Protein AF-A0A937ZNA3-F1 (afdb_monomer)

Secondary structure (DSSP, 8-state):
----HHHHHHHHHHHHHHHHHHHHHHHHHHHHHHHHGGGS-HHHHHHHHHHHHHHHHHHHHHHHHHHHHHHHHS-TT-TTHHHHHHHHHHHHHHHHHHHHHHHHHHHHHHHHH-HHHHHHHHHHHB-HHHHHH-PPPGGG--SS---B-HHHHHHHHH---

Mean predicted aligned error: 6.16 Å

pLDDT: mean 87.44, std 13.2, range [40.31, 97.94]

Sequence (161 aa):
MPEHPALDDEVRKAYASVEPSIRVEFHNAMAGLARDAAVRPPADIESATNILKFISYNKAAIFAYCFAETRRDHPPKNPRGRSEANIFLTTCVDGQFAELRRYTGVRPYVMTFFPERVMACEQQARLQSREALLRPYDFLALDRPRLYDFAKFNRCLMASE

Structure (mmCIF, N/CA/C/O backbone):
data_AF-A0A937ZN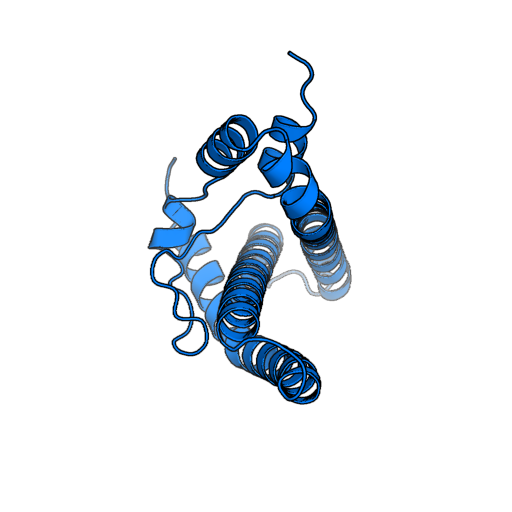A3-F1
#
_entry.id   AF-A0A937ZNA3-F1
#
loop_
_atom_site.group_PDB
_atom_site.id
_atom_site.type_symbol
_atom_site.label_atom_id
_atom_site.label_alt_id
_atom_site.label_comp_id
_atom_site.label_asym_id
_atom_site.label_entity_id
_atom_site.label_seq_id
_atom_site.pdbx_PDB_ins_code
_atom_site.Cartn_x
_atom_site.Cartn_y
_atom_site.Cartn_z
_atom_site.occupancy
_atom_site.B_iso_or_equiv
_atom_site.auth_seq_id
_atom_site.auth_comp_id
_atom_site.auth_asym_id
_atom_site.auth_atom_id
_atom_site.pdbx_PDB_model_num
ATOM 1 N N . MET A 1 1 ? -4.320 -10.108 19.932 1.00 43.44 1 MET A N 1
ATOM 2 C CA . MET A 1 1 ? -5.065 -8.869 20.250 1.00 43.44 1 MET A CA 1
ATOM 3 C C . MET A 1 1 ? -6.532 -9.173 20.024 1.00 43.44 1 MET A C 1
ATOM 5 O O . MET A 1 1 ? -6.791 -9.885 19.063 1.00 43.44 1 MET A O 1
ATOM 9 N N . PRO A 1 2 ? -7.456 -8.737 20.892 1.00 40.31 2 PRO A N 1
ATOM 10 C CA . PRO A 1 2 ? -8.872 -8.996 20.673 1.00 40.31 2 PRO A CA 1
ATOM 11 C C . PRO A 1 2 ? -9.300 -8.314 19.368 1.00 40.31 2 PRO A C 1
ATOM 13 O O . PRO A 1 2 ? -9.174 -7.098 19.227 1.00 40.31 2 PRO A O 1
ATOM 16 N N . GLU A 1 3 ? -9.717 -9.127 18.401 1.00 53.66 3 GLU A N 1
ATOM 17 C CA . GLU A 1 3 ? -10.374 -8.692 17.171 1.00 53.66 3 GLU A CA 1
ATOM 18 C C . GLU A 1 3 ? -11.659 -7.967 17.582 1.00 53.66 3 GLU A C 1
ATOM 20 O O . GLU A 1 3 ? -12.438 -8.490 18.378 1.00 53.66 3 GLU A O 1
ATOM 25 N N . HIS A 1 4 ? -11.851 -6.729 17.127 1.00 71.81 4 HIS A N 1
ATOM 26 C CA . HIS A 1 4 ? -13.091 -5.991 17.348 1.00 71.81 4 HIS A CA 1
ATOM 27 C C . HIS A 1 4 ? -13.981 -6.238 16.126 1.00 71.81 4 HIS A C 1
ATOM 29 O O . HIS A 1 4 ? -13.791 -5.549 15.124 1.00 71.81 4 HIS A O 1
ATOM 35 N N . PRO A 1 5 ? -14.973 -7.150 16.182 1.00 75.81 5 PRO A N 1
ATOM 36 C CA . PRO A 1 5 ? -15.694 -7.587 14.982 1.00 75.81 5 PRO A CA 1
ATOM 37 C C . PRO A 1 5 ? -16.398 -6.424 14.274 1.00 75.81 5 PRO A C 1
ATOM 39 O O . PRO A 1 5 ? -16.401 -6.328 13.053 1.00 75.81 5 PRO A O 1
ATOM 42 N N . ALA A 1 6 ? -16.912 -5.470 15.057 1.00 79.62 6 ALA A N 1
ATOM 43 C CA . ALA A 1 6 ? -17.538 -4.260 14.538 1.00 79.62 6 ALA A CA 1
ATOM 44 C C . ALA A 1 6 ? -16.558 -3.334 13.793 1.00 79.62 6 ALA A C 1
ATOM 46 O O . ALA A 1 6 ? -16.957 -2.672 12.841 1.00 79.62 6 ALA A O 1
ATOM 47 N N . LEU A 1 7 ? -15.288 -3.271 14.211 1.00 84.75 7 LEU A N 1
ATOM 48 C CA . LEU A 1 7 ? -14.270 -2.492 13.503 1.00 84.75 7 LEU A CA 1
ATOM 49 C C . LEU A 1 7 ? -13.897 -3.184 12.192 1.00 84.75 7 LEU A C 1
ATOM 51 O O . LEU A 1 7 ? -13.829 -2.527 11.159 1.00 84.75 7 LEU A O 1
ATOM 55 N N . ASP A 1 8 ? -13.709 -4.501 12.227 1.00 90.69 8 ASP A N 1
ATOM 56 C CA . ASP A 1 8 ? -13.355 -5.295 11.051 1.00 90.69 8 ASP A CA 1
ATOM 57 C C . ASP A 1 8 ? -14.426 -5.200 9.954 1.00 90.69 8 ASP A C 1
ATOM 59 O O . ASP A 1 8 ? -14.092 -5.046 8.777 1.00 90.69 8 ASP A O 1
ATOM 63 N N . ASP A 1 9 ? -15.708 -5.206 10.325 1.00 90.44 9 ASP A N 1
ATOM 64 C CA . ASP A 1 9 ? -16.813 -5.000 9.385 1.00 90.44 9 ASP A CA 1
ATOM 65 C C . ASP A 1 9 ? -16.790 -3.604 8.749 1.00 90.44 9 ASP A C 1
ATOM 67 O O . ASP A 1 9 ? -16.988 -3.466 7.539 1.00 90.44 9 ASP A O 1
ATOM 71 N N . GLU A 1 10 ? -16.530 -2.557 9.534 1.00 90.88 10 GLU A N 1
ATOM 72 C CA . GLU A 1 10 ? -16.420 -1.194 9.006 1.00 90.88 10 GLU A CA 1
ATOM 73 C C . GLU A 1 10 ? -15.193 -1.031 8.102 1.00 90.88 10 GLU A C 1
ATOM 75 O O . GLU A 1 10 ? -15.298 -0.402 7.047 1.00 90.88 10 GLU A O 1
ATOM 80 N N . VAL A 1 11 ? -14.068 -1.666 8.442 1.00 94.25 11 VAL A N 1
ATOM 81 C CA . VAL A 1 11 ? -12.875 -1.721 7.586 1.00 94.25 11 VAL A CA 1
ATOM 82 C C . VAL A 1 11 ? -13.202 -2.407 6.259 1.00 94.25 11 VAL A C 1
ATOM 84 O O . VAL A 1 11 ? -12.895 -1.854 5.205 1.00 94.25 11 VAL A O 1
ATOM 87 N N . ARG A 1 12 ? -13.867 -3.572 6.265 1.00 95.38 12 ARG A N 1
ATOM 88 C CA . ARG A 1 12 ? -14.247 -4.274 5.023 1.00 95.38 12 ARG A CA 1
ATOM 89 C C . ARG A 1 12 ? -15.185 -3.437 4.154 1.00 95.38 12 ARG A C 1
ATOM 91 O O . ARG A 1 12 ? -14.980 -3.366 2.944 1.00 95.38 12 ARG A O 1
ATOM 98 N N . LYS A 1 13 ? -16.189 -2.782 4.751 1.00 93.62 13 LYS A N 1
ATOM 99 C CA . LYS A 1 13 ? -17.114 -1.893 4.024 1.00 93.62 13 LYS A CA 1
ATOM 100 C C . LYS A 1 13 ? -16.379 -0.705 3.406 1.00 93.62 13 LYS A C 1
ATOM 102 O O . LYS A 1 13 ? -16.588 -0.405 2.233 1.00 93.62 13 LYS A O 1
ATOM 107 N N . ALA A 1 14 ? -15.512 -0.050 4.179 1.00 93.50 14 ALA A N 1
ATOM 108 C CA . ALA A 1 14 ? -14.716 1.077 3.707 1.00 93.50 14 ALA A CA 1
ATOM 109 C C . ALA A 1 14 ? -13.773 0.658 2.574 1.00 93.50 14 ALA A C 1
ATOM 111 O O . ALA A 1 14 ? -13.704 1.339 1.552 1.00 93.50 14 ALA A O 1
ATOM 112 N N . TYR A 1 15 ? -13.117 -0.495 2.721 1.00 96.69 15 TYR A N 1
ATOM 113 C CA . TYR A 1 15 ? -12.271 -1.088 1.692 1.00 96.69 15 TYR A CA 1
ATOM 114 C C . TYR A 1 15 ? -13.067 -1.305 0.401 1.00 96.69 15 TYR A C 1
ATOM 116 O O . TYR A 1 15 ? -12.788 -0.653 -0.598 1.00 96.69 15 TYR A O 1
ATOM 124 N N . ALA A 1 16 ? -14.153 -2.082 0.443 1.00 96.56 16 ALA A N 1
ATOM 125 C CA . ALA A 1 16 ? -15.002 -2.316 -0.727 1.00 96.56 16 ALA A CA 1
ATOM 126 C C . ALA A 1 16 ? -15.495 -1.011 -1.388 1.00 96.56 16 ALA A C 1
ATOM 128 O O . ALA A 1 16 ? -15.549 -0.913 -2.612 1.00 96.56 16 ALA A O 1
ATOM 129 N N . SER A 1 17 ? -15.800 0.025 -0.597 1.00 94.69 17 SER A N 1
ATOM 130 C CA . SER A 1 17 ? -16.291 1.304 -1.126 1.00 94.69 17 SER A CA 1
ATOM 131 C C . SER A 1 17 ? -15.267 2.087 -1.957 1.00 94.69 17 SER A C 1
ATOM 133 O O . SER A 1 17 ? -15.664 2.851 -2.836 1.00 94.69 17 SER A O 1
ATOM 135 N N . VAL A 1 18 ? -13.961 1.904 -1.716 1.00 95.00 18 VAL A N 1
ATOM 136 C CA . VAL A 1 18 ? -12.912 2.634 -2.450 1.00 95.00 18 VAL A CA 1
ATOM 137 C C . VAL A 1 18 ? -12.404 1.912 -3.689 1.00 95.00 18 VAL A C 1
ATOM 139 O O . VAL A 1 18 ? -11.650 2.505 -4.462 1.00 95.00 18 VAL A O 1
ATOM 142 N N . GLU A 1 19 ? -12.828 0.669 -3.926 1.00 97.44 19 GLU A N 1
ATOM 143 C CA . GLU A 1 19 ? -12.405 -0.113 -5.089 1.00 97.44 19 GLU A CA 1
ATOM 144 C C . GLU A 1 19 ? -12.526 0.659 -6.421 1.00 97.44 19 GLU A C 1
ATOM 146 O O . GLU A 1 19 ? -11.535 0.691 -7.160 1.00 97.44 19 GLU A O 1
ATOM 151 N N . PRO A 1 20 ? -13.649 1.341 -6.747 1.00 97.12 20 PRO A N 1
ATOM 152 C CA . PRO A 1 20 ? -13.777 2.039 -8.027 1.00 97.12 20 PRO A CA 1
ATOM 153 C C . PRO A 1 20 ? -12.750 3.165 -8.193 1.00 97.12 20 PRO A C 1
ATOM 155 O O . PRO A 1 20 ? -12.179 3.331 -9.270 1.00 97.12 20 PRO A O 1
ATOM 158 N N . SER A 1 21 ? -12.473 3.911 -7.120 1.00 95.50 21 SER A N 1
ATOM 159 C CA . SER A 1 21 ? -11.483 4.993 -7.131 1.00 95.50 21 SER A CA 1
ATOM 160 C C . SER A 1 21 ? -10.068 4.442 -7.307 1.00 95.50 21 SER A C 1
ATOM 162 O O . SER A 1 21 ? -9.327 4.925 -8.162 1.00 95.50 21 SER A O 1
ATOM 164 N N . ILE A 1 22 ? -9.721 3.377 -6.577 1.00 96.81 22 ILE A N 1
ATOM 165 C CA . ILE A 1 22 ? -8.418 2.709 -6.689 1.00 96.81 22 ILE A CA 1
ATOM 166 C C . ILE A 1 22 ? -8.217 2.123 -8.089 1.00 96.81 22 ILE A C 1
ATOM 168 O O . ILE A 1 22 ? -7.122 2.212 -8.641 1.00 96.81 22 ILE A O 1
ATOM 172 N N . ARG A 1 23 ? -9.268 1.568 -8.698 1.00 97.38 23 ARG A N 1
ATOM 173 C CA . ARG A 1 23 ? -9.230 1.051 -10.070 1.00 97.38 23 ARG A CA 1
ATOM 174 C C . ARG A 1 23 ? -8.913 2.147 -11.084 1.00 97.38 23 ARG A C 1
ATOM 176 O O . ARG A 1 23 ? -8.063 1.939 -11.946 1.00 97.38 23 ARG A O 1
ATOM 183 N N . VAL A 1 24 ? -9.556 3.311 -10.968 1.00 96.88 24 VAL A N 1
ATOM 184 C CA . VAL A 1 24 ? -9.286 4.466 -11.840 1.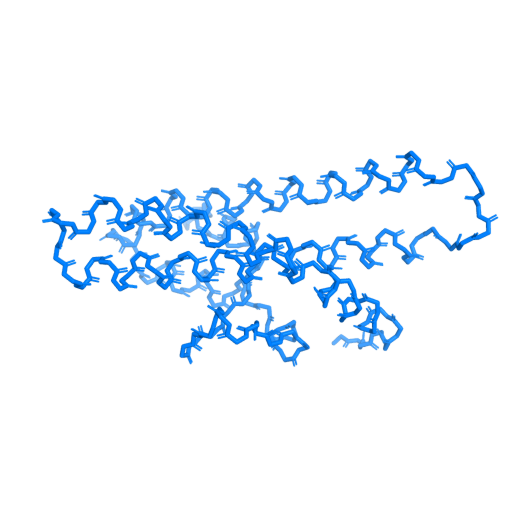00 96.88 24 VAL A CA 1
ATOM 185 C C . VAL A 1 24 ? -7.849 4.956 -11.667 1.00 96.88 24 VAL A C 1
ATOM 187 O O . VAL A 1 24 ? -7.141 5.125 -12.659 1.00 96.88 24 VAL A O 1
ATOM 190 N N . GLU A 1 25 ? -7.386 5.135 -10.428 1.00 95.25 25 GLU A N 1
ATOM 191 C CA . GLU A 1 25 ? -6.001 5.540 -10.154 1.00 95.25 25 GLU A CA 1
ATOM 192 C C . GLU A 1 25 ? -4.986 4.545 -10.730 1.00 95.25 25 GLU A C 1
ATOM 194 O O . GLU A 1 25 ? -4.032 4.947 -11.399 1.00 95.25 25 GLU A O 1
ATOM 199 N N . PHE A 1 26 ? -5.213 3.247 -10.515 1.00 96.44 26 PHE A N 1
ATOM 200 C CA . PHE A 1 26 ? -4.350 2.186 -11.021 1.00 96.44 26 PHE A CA 1
ATOM 201 C C . PHE A 1 26 ? -4.312 2.170 -12.553 1.00 96.44 26 PHE A C 1
ATOM 203 O O . PHE A 1 26 ? -3.229 2.134 -13.133 1.00 96.44 26 PHE A O 1
ATOM 210 N N . HIS A 1 27 ? -5.463 2.260 -13.225 1.00 95.62 27 HIS A N 1
ATOM 211 C CA . HIS A 1 27 ? -5.515 2.323 -14.688 1.00 95.62 27 HIS A CA 1
ATOM 212 C C . HIS A 1 27 ? -4.796 3.557 -15.241 1.00 95.62 27 HIS A C 1
ATOM 214 O O . HIS A 1 27 ? -4.072 3.443 -16.229 1.00 95.62 27 HIS A O 1
ATOM 220 N N . ASN A 1 28 ? -4.926 4.715 -14.590 1.00 94.69 28 ASN A N 1
ATOM 221 C CA . ASN A 1 28 ? -4.207 5.924 -14.990 1.00 94.69 28 ASN A CA 1
ATOM 222 C C . ASN A 1 28 ? -2.685 5.757 -14.840 1.00 94.69 28 ASN A C 1
ATOM 224 O O . ASN A 1 28 ? -1.932 6.139 -15.737 1.00 94.69 28 ASN A O 1
ATOM 228 N N . ALA A 1 29 ? -2.225 5.137 -13.748 1.00 93.06 29 ALA A N 1
ATOM 229 C CA . ALA A 1 29 ? -0.809 4.834 -13.546 1.00 93.06 29 ALA A CA 1
ATOM 230 C C . ALA A 1 29 ? -0.281 3.823 -14.582 1.00 93.06 29 ALA A C 1
ATOM 232 O O . ALA A 1 29 ? 0.790 4.024 -15.157 1.00 93.06 29 ALA A O 1
ATOM 233 N N . MET A 1 30 ? -1.061 2.780 -14.882 1.00 93.31 30 MET A N 1
ATOM 234 C CA . MET A 1 30 ? -0.742 1.794 -15.918 1.00 93.31 30 MET A CA 1
ATOM 235 C C . MET A 1 30 ? -0.694 2.416 -17.317 1.00 93.31 30 MET A C 1
ATOM 237 O O . MET A 1 30 ? 0.188 2.077 -18.100 1.00 93.31 30 MET A O 1
ATOM 241 N N . ALA A 1 31 ? -1.587 3.358 -17.631 1.00 91.00 31 ALA A N 1
ATOM 242 C CA . ALA A 1 31 ? -1.553 4.091 -18.895 1.00 91.00 31 ALA A CA 1
ATOM 243 C C . ALA A 1 31 ? -0.282 4.945 -19.028 1.00 91.00 31 ALA A C 1
ATOM 245 O O . ALA A 1 31 ? 0.258 5.069 -20.126 1.00 91.00 31 ALA A O 1
ATOM 246 N N . GLY A 1 32 ? 0.219 5.502 -17.920 1.00 87.12 32 GLY A N 1
ATOM 247 C CA . GLY A 1 32 ? 1.529 6.154 -17.871 1.00 87.12 32 GLY A CA 1
ATOM 248 C C . GLY A 1 32 ? 2.665 5.178 -18.179 1.00 87.12 32 GLY A C 1
ATOM 249 O O . GLY A 1 32 ? 3.473 5.441 -19.063 1.00 87.12 32 GLY A O 1
ATOM 250 N N . LEU A 1 33 ? 2.673 4.013 -17.524 1.00 88.12 33 LEU A N 1
ATOM 251 C CA . LEU A 1 33 ? 3.677 2.968 -17.750 1.00 88.12 33 LEU A CA 1
ATOM 252 C C . LEU A 1 33 ? 3.661 2.431 -19.192 1.00 88.12 33 LEU A C 1
ATOM 254 O O . LEU A 1 33 ? 4.715 2.185 -19.772 1.00 88.12 33 LEU A O 1
ATOM 258 N N . ALA A 1 34 ? 2.477 2.285 -19.791 1.00 85.12 34 ALA A N 1
ATOM 259 C CA . ALA A 1 34 ? 2.319 1.803 -21.161 1.00 85.12 34 ALA A CA 1
ATOM 260 C C . ALA A 1 34 ? 2.951 2.742 -22.203 1.00 85.12 34 ALA A C 1
ATOM 262 O O . ALA A 1 34 ? 3.457 2.268 -23.218 1.00 85.12 34 ALA A O 1
ATOM 263 N N . ARG A 1 35 ? 2.975 4.060 -21.952 1.00 84.81 35 ARG A N 1
ATOM 264 C CA . ARG A 1 35 ? 3.652 5.027 -22.840 1.00 84.81 35 ARG A CA 1
ATOM 265 C C . ARG A 1 35 ? 5.164 4.814 -22.874 1.00 84.81 35 ARG A C 1
ATOM 267 O O . ARG A 1 35 ? 5.777 5.007 -23.918 1.00 84.81 35 ARG A O 1
ATOM 274 N N . ASP A 1 36 ? 5.734 4.349 -21.768 1.00 79.44 36 ASP A N 1
ATOM 275 C CA . ASP A 1 36 ? 7.159 4.041 -21.647 1.00 79.44 36 ASP A CA 1
ATOM 276 C C . ASP A 1 36 ? 7.500 2.607 -22.095 1.00 79.44 36 ASP A C 1
ATOM 278 O O . ASP A 1 36 ? 8.674 2.257 -22.221 1.00 79.44 36 ASP A O 1
ATOM 282 N N . ALA A 1 37 ? 6.500 1.753 -22.339 1.00 79.00 37 ALA A N 1
ATOM 283 C CA . ALA A 1 37 ? 6.713 0.330 -22.607 1.00 79.00 37 ALA A CA 1
ATOM 284 C C . ALA A 1 37 ? 7.453 0.052 -23.922 1.00 79.00 37 ALA A C 1
ATOM 286 O O . ALA A 1 37 ? 8.148 -0.952 -24.025 1.00 79.00 37 ALA A O 1
ATOM 287 N N . ALA A 1 38 ? 7.369 0.955 -24.904 1.00 77.12 38 ALA A N 1
ATOM 288 C CA . ALA A 1 38 ? 8.085 0.817 -26.174 1.00 77.12 38 ALA A CA 1
ATOM 289 C C . ALA A 1 38 ? 9.618 0.901 -26.031 1.00 77.12 38 ALA A C 1
ATOM 291 O O . ALA A 1 38 ? 10.339 0.458 -26.921 1.00 77.12 38 ALA A O 1
ATOM 292 N N . VAL A 1 39 ? 10.116 1.471 -24.928 1.00 85.19 39 VAL A N 1
ATOM 293 C CA . VAL A 1 39 ? 11.548 1.724 -24.685 1.00 85.19 39 VAL A CA 1
ATOM 294 C C . VAL A 1 39 ? 12.110 0.943 -23.497 1.00 85.19 39 VAL A C 1
ATOM 296 O O . VAL A 1 39 ? 13.304 1.044 -23.218 1.00 85.19 39 VAL A O 1
ATOM 299 N N . ARG A 1 40 ? 11.288 0.147 -22.801 1.00 84.75 40 ARG A N 1
ATOM 300 C CA . ARG A 1 40 ? 11.710 -0.628 -21.627 1.00 84.75 40 ARG A CA 1
ATOM 301 C C . ARG A 1 40 ? 11.650 -2.138 -21.882 1.00 84.75 40 ARG A C 1
ATOM 303 O O . ARG A 1 40 ? 10.736 -2.606 -22.560 1.00 84.75 40 ARG A O 1
ATOM 310 N N . PRO A 1 41 ? 12.573 -2.921 -21.300 1.00 85.19 41 PRO A N 1
ATOM 311 C CA . PRO A 1 41 ? 12.471 -4.374 -21.267 1.00 85.19 41 PRO A CA 1
ATOM 312 C C . PRO A 1 41 ? 11.138 -4.852 -20.659 1.00 85.19 41 PRO A C 1
ATOM 314 O O . PRO A 1 41 ? 10.672 -4.268 -19.677 1.00 85.19 41 PRO A O 1
ATOM 317 N N . PRO A 1 42 ? 10.548 -5.960 -21.149 1.00 84.44 42 PRO A N 1
ATOM 318 C CA . PRO A 1 42 ? 9.314 -6.518 -20.587 1.00 84.44 42 PRO A CA 1
ATOM 319 C C . PRO A 1 42 ? 9.386 -6.813 -19.080 1.00 84.44 42 PRO A C 1
ATOM 321 O O . PRO A 1 42 ? 8.423 -6.562 -18.359 1.00 84.44 42 PRO A O 1
ATOM 324 N N . ALA A 1 43 ? 10.542 -7.273 -18.589 1.00 85.25 43 ALA A N 1
ATOM 325 C CA . ALA A 1 43 ? 10.765 -7.543 -17.166 1.00 85.25 43 ALA A CA 1
ATOM 326 C C . ALA A 1 43 ? 10.640 -6.278 -16.293 1.00 85.25 43 ALA A C 1
ATOM 328 O O . ALA A 1 43 ? 10.118 -6.334 -15.178 1.00 85.25 43 ALA A O 1
ATOM 329 N N . ASP A 1 44 ? 11.052 -5.118 -16.812 1.00 86.06 44 ASP A N 1
ATOM 330 C CA . ASP A 1 44 ? 10.937 -3.844 -16.098 1.00 86.06 44 ASP A CA 1
ATOM 331 C C . ASP A 1 44 ? 9.479 -3.380 -16.028 1.00 86.06 44 ASP A C 1
ATOM 333 O O . ASP A 1 44 ? 9.050 -2.817 -15.019 1.00 86.06 44 ASP A O 1
ATOM 337 N N . ILE A 1 45 ? 8.696 -3.652 -17.077 1.00 87.75 45 ILE A N 1
ATOM 338 C CA . ILE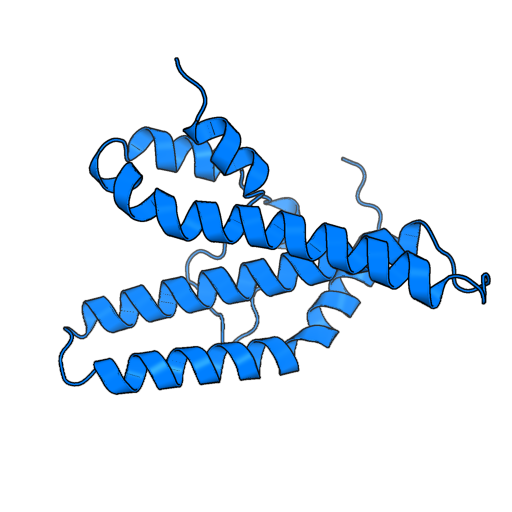 A 1 45 ? 7.256 -3.367 -17.112 1.00 87.75 45 ILE A CA 1
ATOM 339 C C . ILE A 1 45 ? 6.498 -4.258 -16.131 1.00 87.75 45 ILE A C 1
ATOM 341 O O . ILE A 1 45 ? 5.635 -3.767 -15.399 1.00 87.75 45 ILE A O 1
ATOM 345 N N . GLU A 1 46 ? 6.835 -5.543 -16.059 1.00 89.62 46 GLU A N 1
ATOM 346 C CA . GLU A 1 46 ? 6.252 -6.465 -15.083 1.00 89.62 46 GLU A CA 1
ATOM 347 C C . GLU A 1 46 ? 6.588 -6.045 -13.644 1.00 89.62 46 GLU A C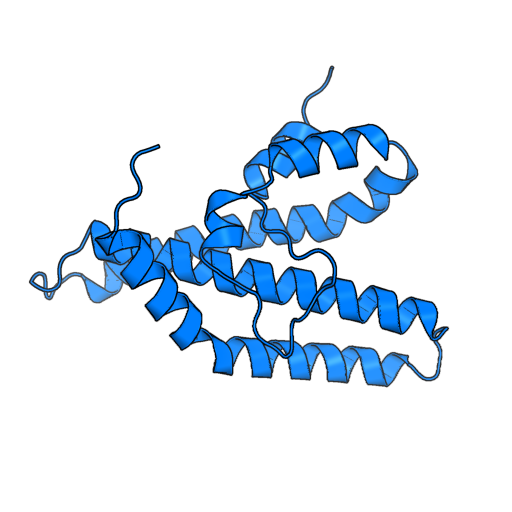 1
ATOM 349 O O . GLU A 1 46 ? 5.695 -5.928 -12.800 1.00 89.62 46 GLU A O 1
ATOM 354 N N . SER A 1 47 ? 7.858 -5.730 -13.375 1.00 89.50 47 SER A N 1
ATOM 355 C CA . SER A 1 47 ? 8.315 -5.234 -12.073 1.00 89.50 47 SER A CA 1
ATOM 356 C C . SER A 1 47 ? 7.583 -3.950 -11.667 1.00 89.50 47 SER A C 1
ATOM 358 O O . SER A 1 47 ? 7.020 -3.866 -10.571 1.00 89.50 47 SER A O 1
ATOM 360 N N . ALA A 1 48 ? 7.491 -2.973 -12.574 1.00 90.88 48 ALA A N 1
ATOM 361 C CA . ALA A 1 48 ? 6.761 -1.731 -12.341 1.00 90.88 48 ALA A CA 1
ATOM 362 C C . ALA A 1 48 ? 5.261 -1.974 -12.102 1.00 90.88 48 ALA A C 1
ATOM 364 O O . ALA A 1 48 ? 4.679 -1.382 -11.191 1.00 90.88 48 ALA A O 1
ATOM 365 N N . THR A 1 49 ? 4.645 -2.889 -12.853 1.00 93.12 49 THR A N 1
ATOM 366 C CA . THR A 1 49 ? 3.240 -3.281 -12.664 1.00 93.12 49 THR A CA 1
ATOM 367 C C . THR A 1 49 ? 3.016 -3.869 -11.271 1.00 93.12 49 THR A C 1
ATOM 369 O O . THR A 1 49 ? 2.081 -3.473 -10.573 1.00 93.12 49 THR A O 1
ATOM 372 N N . ASN A 1 50 ? 3.893 -4.768 -10.820 1.00 93.75 50 ASN A N 1
ATOM 373 C CA . ASN A 1 50 ? 3.807 -5.369 -9.488 1.00 93.75 50 ASN A CA 1
ATOM 374 C C . ASN A 1 50 ? 3.989 -4.331 -8.372 1.00 93.75 50 ASN A C 1
ATOM 376 O O . ASN A 1 50 ? 3.267 -4.370 -7.373 1.00 93.75 50 ASN A O 1
ATOM 380 N N . ILE A 1 51 ? 4.880 -3.353 -8.560 1.00 92.88 51 ILE A N 1
ATOM 381 C CA . ILE A 1 51 ? 5.036 -2.222 -7.636 1.00 92.88 51 ILE A CA 1
ATOM 382 C C . ILE A 1 51 ? 3.752 -1.383 -7.581 1.00 92.88 51 ILE A C 1
ATOM 384 O O . ILE A 1 51 ? 3.271 -1.077 -6.488 1.00 92.88 51 ILE A O 1
ATOM 388 N N . LEU A 1 52 ? 3.153 -1.047 -8.728 1.00 95.12 52 LEU A N 1
ATOM 389 C CA . LEU A 1 52 ? 1.901 -0.283 -8.781 1.00 95.12 52 LEU A CA 1
ATOM 390 C C . LEU A 1 52 ? 0.748 -1.024 -8.098 1.00 95.12 52 LEU A C 1
ATOM 392 O O . LEU A 1 52 ? -0.015 -0.410 -7.345 1.00 95.12 52 LEU A O 1
ATOM 396 N N . LYS A 1 53 ? 0.644 -2.341 -8.304 1.00 97.19 53 LYS A N 1
ATOM 397 C CA . LYS A 1 53 ? -0.342 -3.181 -7.615 1.00 97.19 53 LYS A CA 1
ATOM 398 C C . LYS A 1 53 ? -0.143 -3.153 -6.102 1.00 97.19 53 LYS A C 1
ATOM 400 O O . LYS A 1 53 ? -1.093 -2.910 -5.359 1.00 97.19 53 LYS A O 1
ATOM 405 N N . PHE A 1 54 ? 1.097 -3.337 -5.650 1.00 96.00 54 PHE A N 1
ATOM 406 C CA . PHE A 1 54 ? 1.465 -3.301 -4.235 1.00 96.00 54 PHE A CA 1
ATOM 407 C C . PHE A 1 54 ? 1.125 -1.953 -3.578 1.00 96.00 54 PHE A C 1
ATOM 409 O O . PHE A 1 54 ? 0.513 -1.928 -2.506 1.00 96.00 54 PHE A O 1
ATOM 416 N N . ILE A 1 55 ? 1.467 -0.837 -4.232 1.00 96.00 55 ILE A N 1
ATOM 417 C CA . ILE A 1 55 ? 1.160 0.517 -3.750 1.00 96.00 55 ILE A CA 1
ATOM 418 C C . ILE A 1 55 ? -0.354 0.715 -3.665 1.00 96.00 55 ILE A C 1
ATOM 420 O O . ILE A 1 55 ? -0.858 1.145 -2.629 1.00 96.00 55 ILE A O 1
ATOM 424 N N . SER A 1 56 ? -1.088 0.368 -4.723 1.00 97.44 56 SER A N 1
ATOM 425 C CA . SER A 1 56 ? -2.545 0.548 -4.790 1.00 97.44 56 SER A CA 1
ATOM 426 C C . SER A 1 56 ? -3.266 -0.263 -3.713 1.00 97.44 56 SER A C 1
ATOM 428 O O . SER A 1 56 ? -4.171 0.245 -3.050 1.00 97.44 56 SER A O 1
ATOM 430 N N . TYR A 1 57 ? -2.815 -1.498 -3.478 1.00 97.69 57 TYR A N 1
ATOM 431 C CA . TYR A 1 57 ? -3.347 -2.367 -2.434 1.00 97.69 57 TYR A CA 1
ATOM 432 C C . TYR A 1 57 ? -3.148 -1.763 -1.037 1.00 97.69 57 TYR A C 1
ATOM 434 O O . TYR A 1 57 ? -4.100 -1.665 -0.260 1.00 97.69 57 TYR A O 1
ATOM 442 N N . ASN A 1 58 ? -1.937 -1.284 -0.744 1.00 97.94 58 ASN A N 1
ATOM 443 C CA . ASN A 1 58 ? -1.629 -0.657 0.539 1.00 97.94 58 ASN A CA 1
ATOM 444 C C . ASN A 1 58 ? -2.369 0.674 0.733 1.00 97.94 58 ASN A C 1
ATOM 446 O O . ASN A 1 58 ? -2.877 0.919 1.824 1.00 97.94 58 ASN A O 1
ATOM 450 N N . LYS A 1 59 ? -2.509 1.503 -0.311 1.00 96.94 59 LYS A N 1
ATOM 451 C CA . LYS A 1 59 ? -3.309 2.741 -0.250 1.00 96.94 59 LYS A CA 1
ATOM 452 C C . LYS A 1 59 ? -4.765 2.456 0.114 1.00 96.94 59 LYS A C 1
ATOM 454 O O . LYS A 1 59 ? -5.308 3.115 0.998 1.00 96.94 59 LYS A O 1
ATOM 459 N N . ALA A 1 60 ? -5.374 1.462 -0.534 1.00 97.25 60 ALA A N 1
ATOM 460 C CA . ALA A 1 60 ? -6.752 1.063 -0.264 1.00 97.25 60 ALA A CA 1
ATOM 461 C C . ALA A 1 60 ? -6.933 0.597 1.190 1.00 97.25 60 ALA A C 1
ATOM 463 O O . ALA A 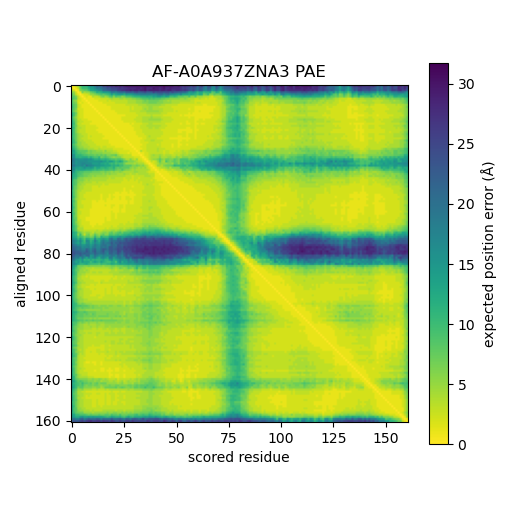1 60 ? -7.875 1.012 1.865 1.00 97.25 60 ALA A O 1
ATOM 464 N N . ALA A 1 61 ? -6.001 -0.217 1.696 1.00 97.19 61 ALA A N 1
ATOM 465 C CA . ALA A 1 61 ? -6.031 -0.684 3.079 1.00 97.19 61 ALA A CA 1
ATOM 466 C C . ALA A 1 61 ? -5.831 0.462 4.084 1.00 97.19 61 ALA A C 1
ATOM 468 O O . ALA A 1 61 ? -6.584 0.557 5.050 1.00 97.19 61 ALA A O 1
ATOM 469 N N . ILE A 1 62 ? -4.865 1.359 3.849 1.00 96.62 62 ILE A N 1
ATOM 470 C CA . ILE A 1 62 ? -4.637 2.552 4.683 1.00 96.62 62 ILE A CA 1
ATOM 471 C C . ILE A 1 62 ? -5.919 3.375 4.795 1.00 96.62 62 ILE A C 1
ATOM 473 O O . ILE A 1 62 ? -6.347 3.683 5.906 1.00 96.62 62 ILE A O 1
ATOM 477 N N . PHE A 1 63 ? -6.556 3.683 3.661 1.00 95.38 63 PHE A N 1
ATOM 478 C CA . PHE A 1 63 ? -7.797 4.451 3.660 1.00 95.38 63 PHE A CA 1
ATOM 479 C C . PHE A 1 63 ? -8.890 3.752 4.473 1.00 95.38 63 PHE A C 1
ATOM 481 O O . PHE A 1 63 ? -9.522 4.381 5.318 1.00 95.38 63 PHE A O 1
ATOM 488 N N . ALA A 1 64 ? -9.085 2.449 4.255 1.00 95.12 64 ALA A N 1
ATOM 489 C CA . ALA A 1 64 ? -10.115 1.675 4.939 1.00 95.12 64 ALA A CA 1
ATOM 490 C C . ALA A 1 64 ? -9.944 1.679 6.466 1.00 95.12 64 ALA A C 1
ATOM 492 O O . ALA A 1 64 ? -10.916 1.890 7.190 1.00 95.12 64 ALA A O 1
ATOM 493 N N . TYR A 1 65 ? -8.713 1.499 6.955 1.00 94.00 65 TYR A N 1
ATOM 494 C CA . TYR A 1 65 ? -8.420 1.551 8.389 1.00 94.00 65 TYR A CA 1
ATOM 495 C C . TYR A 1 65 ? -8.591 2.959 8.964 1.00 94.00 65 TYR A C 1
ATOM 497 O O . TYR A 1 65 ? -9.286 3.105 9.965 1.00 94.00 65 TYR A O 1
ATOM 505 N N . CYS A 1 66 ? -8.055 3.992 8.305 1.00 92.50 66 CYS A N 1
ATOM 506 C CA . CYS A 1 66 ? -8.240 5.378 8.744 1.00 92.50 66 CYS A CA 1
ATOM 507 C C . CYS A 1 66 ? -9.728 5.759 8.819 1.00 92.50 66 CYS A C 1
ATOM 509 O O . CYS A 1 66 ? -10.166 6.397 9.773 1.00 92.50 66 CYS A O 1
ATOM 511 N N . PHE A 1 67 ? -10.528 5.341 7.837 1.00 90.75 67 PHE A N 1
ATOM 512 C CA . PHE A 1 67 ? -11.966 5.599 7.812 1.00 90.75 67 PHE A CA 1
ATOM 513 C C . PHE A 1 67 ? -12.726 4.845 8.910 1.00 90.75 67 PHE A C 1
ATOM 515 O O . PHE A 1 67 ? -13.623 5.400 9.542 1.00 90.75 67 PHE A O 1
ATOM 522 N N . ALA A 1 68 ? -12.390 3.581 9.158 1.00 88.81 68 ALA A N 1
ATOM 523 C CA . ALA A 1 68 ? -13.038 2.814 10.217 1.00 88.81 68 ALA A CA 1
ATOM 524 C C . ALA A 1 68 ? -12.706 3.374 11.612 1.00 88.81 68 ALA A C 1
ATOM 526 O O . ALA A 1 68 ? -13.584 3.440 12.475 1.00 88.81 68 ALA A O 1
ATOM 527 N N . GLU A 1 69 ? -11.470 3.836 11.818 1.00 86.25 69 GLU A N 1
ATOM 528 C CA . GLU A 1 69 ? -11.036 4.490 13.056 1.00 86.25 69 GLU A CA 1
ATOM 529 C C . GLU A 1 69 ? -11.796 5.801 13.304 1.00 86.25 69 GLU A C 1
ATOM 531 O O . GLU A 1 69 ? -12.324 5.994 14.399 1.00 86.25 69 GLU A O 1
ATOM 536 N N . THR A 1 70 ? -11.984 6.652 12.286 1.00 83.19 70 THR A N 1
ATOM 537 C CA . THR A 1 70 ? -12.760 7.895 12.469 1.00 83.19 70 THR A CA 1
ATOM 538 C C . THR A 1 70 ? -14.222 7.634 12.835 1.00 83.19 70 THR A C 1
ATOM 540 O O . THR A 1 70 ? -14.810 8.381 13.620 1.00 83.19 70 THR A O 1
ATOM 543 N N . ARG A 1 71 ? -14.820 6.549 12.325 1.00 77.69 71 ARG A N 1
ATOM 544 C CA . ARG A 1 71 ? -16.200 6.156 12.662 1.00 77.69 71 ARG A CA 1
ATOM 545 C C . ARG A 1 71 ? -16.343 5.539 14.047 1.00 77.69 71 ARG A C 1
ATOM 547 O O . ARG A 1 71 ? -17.425 5.638 14.627 1.00 77.69 71 ARG A O 1
ATOM 554 N N . ARG A 1 72 ? -15.286 4.920 14.578 1.00 73.06 72 ARG A N 1
ATOM 555 C CA . ARG A 1 72 ? -15.276 4.365 15.937 1.00 73.06 72 ARG A CA 1
ATOM 556 C C . ARG A 1 72 ? -15.422 5.466 16.985 1.00 73.06 72 ARG A C 1
ATOM 558 O O . ARG A 1 72 ? -16.214 5.313 17.912 1.00 73.06 72 ARG A O 1
ATOM 565 N N . ASP A 1 73 ? -14.701 6.567 16.809 1.00 65.75 73 ASP A N 1
ATOM 566 C CA . ASP A 1 73 ? -14.657 7.644 17.801 1.00 65.75 73 ASP A CA 1
ATOM 567 C C . ASP A 1 73 ? -15.834 8.627 17.668 1.00 65.75 73 ASP A C 1
ATOM 569 O O . ASP A 1 73 ? -16.124 9.378 18.597 1.00 65.75 73 ASP A O 1
ATOM 573 N N . HIS A 1 74 ? -16.532 8.633 16.524 1.00 61.78 74 HIS A N 1
ATOM 574 C CA . HIS A 1 74 ? -17.610 9.582 16.217 1.00 61.78 74 HIS A CA 1
ATOM 575 C C . HIS A 1 74 ? -18.891 8.852 15.763 1.00 61.78 74 HIS A C 1
ATOM 577 O O . HIS A 1 74 ? -19.185 8.780 14.564 1.00 61.78 74 HIS A O 1
ATOM 583 N N . PRO A 1 75 ? -19.698 8.308 16.697 1.00 57.78 75 PRO A N 1
ATOM 584 C CA . PRO A 1 75 ? -20.956 7.654 16.355 1.00 57.78 75 PRO A CA 1
ATOM 585 C C . PRO A 1 75 ? -21.952 8.638 15.703 1.00 57.78 75 PRO A C 1
ATOM 587 O O . PRO A 1 75 ? -21.955 9.831 16.017 1.00 57.78 75 PRO A O 1
ATOM 590 N N . PRO A 1 76 ? -22.862 8.152 14.834 1.00 56.12 76 PRO A N 1
ATOM 591 C CA . PRO A 1 76 ? -23.663 8.958 13.895 1.00 56.12 76 PRO A CA 1
ATOM 592 C C . PRO A 1 76 ? -24.647 9.971 14.516 1.00 56.12 76 PRO A C 1
ATOM 594 O O . PRO A 1 76 ? -25.380 10.636 13.789 1.00 56.12 76 PRO A O 1
ATOM 597 N N . LYS A 1 77 ? -24.683 10.121 15.843 1.00 54.62 77 LYS A N 1
ATOM 598 C CA . LYS A 1 77 ? -25.580 11.044 16.551 1.00 54.62 77 LYS A CA 1
ATOM 599 C C . LYS A 1 77 ? -25.040 12.472 16.693 1.00 54.62 77 LYS A C 1
ATOM 601 O O . LYS A 1 77 ? -25.744 13.299 17.264 1.00 54.62 77 LYS A O 1
ATOM 606 N N . ASN A 1 78 ? -23.840 12.786 16.194 1.00 51.09 78 ASN A N 1
ATOM 607 C CA . ASN A 1 78 ? -23.255 14.121 16.347 1.00 51.09 78 ASN A CA 1
ATOM 608 C C . ASN A 1 78 ? -23.262 14.923 15.021 1.00 51.09 78 ASN A C 1
ATOM 610 O O . ASN A 1 78 ? -22.355 14.769 14.201 1.00 51.09 78 ASN A O 1
ATOM 614 N N . PRO A 1 79 ? -24.264 15.795 14.774 1.00 47.38 79 PRO A N 1
ATOM 615 C CA . PRO A 1 79 ? -24.405 16.535 13.512 1.00 47.38 79 PRO A CA 1
ATOM 616 C C . PRO A 1 79 ? -23.318 17.602 13.281 1.00 47.38 79 PRO A C 1
ATOM 618 O O . PRO A 1 79 ? -23.204 18.118 12.173 1.00 47.38 79 PRO A O 1
ATOM 621 N N . ARG A 1 80 ? -22.488 17.907 14.291 1.00 47.31 80 ARG A N 1
ATOM 622 C CA . ARG A 1 80 ? -21.318 18.798 14.169 1.00 47.31 80 ARG A CA 1
ATOM 623 C C . ARG A 1 80 ? -20.079 18.114 13.558 1.00 47.31 80 ARG A C 1
ATOM 625 O O . ARG A 1 80 ? -19.146 18.801 13.168 1.00 47.31 80 ARG A O 1
ATOM 632 N N . GLY A 1 81 ? -20.080 16.783 13.422 1.00 49.53 81 GLY A N 1
ATOM 633 C CA . GLY A 1 81 ? -18.875 15.972 13.197 1.00 49.53 81 GLY A CA 1
ATOM 634 C C . GLY A 1 81 ? -18.391 15.784 11.754 1.00 49.53 81 GLY A C 1
ATOM 635 O O . GLY A 1 81 ? -17.427 15.056 11.558 1.00 49.53 81 GLY A O 1
ATOM 636 N N . ARG A 1 82 ? -19.009 16.393 10.727 1.00 53.22 82 ARG A N 1
ATOM 637 C CA . ARG A 1 82 ? -18.548 16.202 9.330 1.00 53.22 82 ARG A CA 1
ATOM 638 C C . ARG A 1 82 ? -17.194 16.862 9.050 1.00 53.22 82 ARG A C 1
ATOM 640 O O . ARG A 1 82 ? -16.412 16.310 8.288 1.00 53.22 82 ARG A O 1
ATOM 647 N N . SER A 1 83 ? -16.911 18.021 9.646 1.00 56.16 83 SER A N 1
ATOM 648 C CA . SER A 1 83 ? -15.633 18.725 9.471 1.00 56.16 83 SER A CA 1
ATOM 649 C C . SER A 1 83 ? -14.507 18.073 10.273 1.00 56.16 83 SER A C 1
ATOM 651 O O . SER A 1 83 ? -13.455 17.793 9.712 1.00 56.16 83 SER A O 1
ATOM 653 N N . GLU A 1 84 ? -14.737 17.774 11.552 1.00 58.53 84 GLU A N 1
ATOM 654 C CA . GLU A 1 84 ? -13.744 17.128 12.423 1.00 58.53 84 GLU A CA 1
ATOM 655 C C . GLU A 1 84 ? -13.420 15.704 11.955 1.00 58.53 84 GLU A C 1
ATOM 657 O O . GLU A 1 84 ? -12.246 15.374 11.808 1.00 58.53 84 GLU A O 1
ATOM 662 N N . ALA A 1 85 ? -14.424 14.889 11.598 1.00 60.72 85 ALA A N 1
ATOM 663 C CA . ALA A 1 85 ? -14.184 13.551 11.049 1.00 60.72 85 ALA A CA 1
ATOM 664 C C . ALA A 1 85 ? -13.412 13.595 9.719 1.00 60.72 85 ALA A C 1
ATOM 666 O O . ALA A 1 85 ? -12.554 12.744 9.481 1.00 60.72 85 ALA 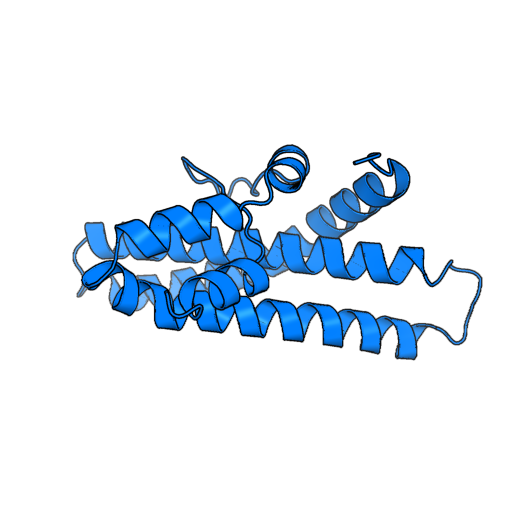A O 1
ATOM 667 N N . ASN A 1 86 ? -13.663 14.607 8.877 1.00 71.88 86 ASN A N 1
ATOM 668 C CA . ASN A 1 86 ? -12.883 14.823 7.659 1.00 71.88 86 ASN A CA 1
ATOM 669 C C . ASN A 1 86 ? -11.434 15.220 7.970 1.00 71.88 86 ASN A C 1
ATOM 671 O O . ASN A 1 86 ? -10.535 14.743 7.283 1.00 71.88 86 ASN A O 1
ATOM 675 N N . ILE A 1 87 ? -11.183 16.038 8.999 1.00 81.81 87 ILE A N 1
ATOM 676 C CA . ILE A 1 87 ? -9.819 16.395 9.417 1.00 81.81 87 ILE A CA 1
ATOM 677 C C . ILE A 1 87 ? -9.079 15.153 9.920 1.00 81.81 87 ILE A C 1
ATOM 679 O O . ILE A 1 87 ? -8.002 14.865 9.410 1.00 81.81 87 ILE A O 1
ATOM 683 N N . PHE A 1 88 ? -9.664 14.371 10.836 1.00 83.19 88 PHE A N 1
ATOM 684 C CA . PHE A 1 88 ? -9.034 13.143 11.345 1.00 83.19 88 PHE A CA 1
ATOM 685 C C . PHE A 1 88 ? -8.729 12.140 10.231 1.00 83.19 88 PHE A C 1
ATOM 687 O O . PHE A 1 88 ? -7.624 11.598 10.175 1.00 83.19 88 PHE A O 1
ATOM 694 N N . LEU A 1 89 ? -9.679 11.930 9.313 1.00 86.50 89 LEU A N 1
ATOM 695 C CA . LEU A 1 89 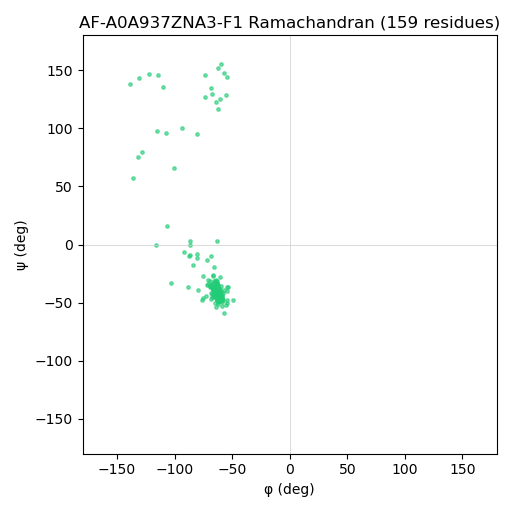? -9.488 11.045 8.167 1.00 86.50 89 LEU A CA 1
ATOM 696 C C . LEU A 1 89 ? -8.340 11.539 7.284 1.00 86.50 89 LEU A C 1
ATOM 698 O O . LEU A 1 89 ? -7.447 10.762 6.953 1.00 86.50 89 LEU A O 1
ATOM 702 N N . THR A 1 90 ? -8.346 12.829 6.943 1.00 87.94 90 THR A N 1
ATOM 703 C CA . THR A 1 90 ? -7.321 13.441 6.088 1.00 87.94 90 THR A CA 1
ATOM 704 C C . THR A 1 90 ? -5.948 13.354 6.747 1.00 87.94 90 THR A C 1
ATOM 706 O O . THR A 1 90 ? -5.008 12.874 6.127 1.00 87.94 90 THR A O 1
ATOM 709 N N . THR A 1 91 ? -5.832 13.702 8.033 1.00 91.06 91 THR A N 1
ATOM 710 C CA . THR A 1 91 ? -4.574 13.607 8.790 1.00 91.06 91 THR A CA 1
ATOM 711 C C . THR A 1 91 ? -4.052 12.171 8.867 1.00 91.06 91 THR A C 1
ATOM 713 O O . THR A 1 91 ? -2.857 11.951 8.664 1.00 91.06 91 THR A O 1
ATOM 716 N N . CYS A 1 92 ? -4.922 11.188 9.122 1.00 92.62 92 CYS A N 1
ATOM 717 C CA . CYS A 1 92 ? -4.527 9.779 9.149 1.00 92.62 92 CYS A CA 1
ATOM 718 C C . CYS A 1 92 ? -4.008 9.320 7.781 1.00 92.62 92 CYS A C 1
ATOM 720 O O . CYS A 1 92 ? -2.903 8.780 7.684 1.00 92.62 92 CYS A O 1
ATOM 722 N N . VAL A 1 93 ? -4.774 9.578 6.717 1.00 93.69 93 VAL A N 1
ATOM 723 C CA . VAL A 1 93 ? -4.417 9.171 5.352 1.00 93.69 93 VAL A CA 1
ATOM 724 C C . VAL A 1 93 ? -3.128 9.852 4.901 1.00 93.69 93 VAL A C 1
ATOM 726 O O . VAL A 1 93 ? -2.220 9.167 4.433 1.00 93.69 93 VAL A O 1
ATOM 729 N N . ASP A 1 94 ? -3.003 11.165 5.090 1.00 93.69 94 ASP A N 1
ATOM 730 C CA . ASP A 1 94 ? -1.830 11.929 4.661 1.00 93.69 94 ASP A CA 1
ATOM 731 C C . ASP A 1 94 ? -0.561 11.487 5.389 1.00 93.69 94 ASP A C 1
ATOM 733 O O . ASP A 1 94 ? 0.479 11.306 4.748 1.00 93.69 94 ASP A O 1
ATOM 737 N N . GLY A 1 95 ? -0.649 11.247 6.702 1.00 94.75 95 GLY A N 1
ATOM 738 C CA . GLY A 1 95 ? 0.467 10.733 7.494 1.00 94.75 95 GLY A CA 1
ATOM 739 C C . GLY A 1 95 ? 0.932 9.363 7.000 1.00 94.75 95 GLY A C 1
ATOM 740 O O . GLY A 1 95 ? 2.114 9.162 6.720 1.00 94.75 95 GLY A O 1
ATOM 741 N N . GLN A 1 96 ? 0.002 8.429 6.799 1.00 95.62 96 GLN A N 1
ATOM 742 C CA . GLN A 1 96 ? 0.331 7.088 6.304 1.00 95.62 96 GLN A CA 1
ATOM 743 C C . GLN A 1 96 ? 0.827 7.106 4.847 1.00 95.62 96 GLN A C 1
ATOM 745 O O . GLN A 1 96 ? 1.749 6.370 4.489 1.00 95.62 96 GLN A O 1
ATOM 750 N N . PHE A 1 97 ? 0.280 7.977 3.996 1.00 95.69 97 PHE A N 1
ATOM 751 C CA . PHE A 1 97 ? 0.735 8.147 2.613 1.00 95.69 97 PHE A CA 1
ATOM 752 C C . PHE A 1 97 ? 2.106 8.817 2.528 1.00 95.69 97 PHE A C 1
ATOM 754 O O . PHE A 1 97 ? 2.852 8.554 1.583 1.00 95.69 97 PHE A O 1
ATOM 761 N N . ALA A 1 98 ? 2.464 9.685 3.474 1.00 95.31 98 ALA A N 1
ATOM 762 C CA . ALA A 1 98 ? 3.818 10.222 3.575 1.00 95.31 98 ALA A CA 1
ATOM 763 C C . ALA A 1 98 ? 4.828 9.105 3.890 1.00 95.31 98 ALA A C 1
ATOM 765 O O . ALA A 1 98 ? 5.851 8.993 3.211 1.00 95.31 98 ALA A O 1
ATOM 766 N N . GLU A 1 99 ? 4.506 8.218 4.834 1.00 97.06 99 GLU A N 1
ATOM 767 C CA . GLU A 1 99 ? 5.354 7.072 5.185 1.00 97.06 99 GLU A CA 1
ATOM 768 C C . GLU A 1 99 ? 5.470 6.053 4.038 1.00 97.06 99 GLU A C 1
ATOM 770 O O . GLU A 1 99 ? 6.571 5.580 3.743 1.00 97.06 99 GLU A O 1
ATOM 775 N N . LEU A 1 100 ? 4.372 5.775 3.326 1.00 96.38 100 LEU A N 1
ATOM 776 C CA . LEU A 1 100 ? 4.384 4.961 2.104 1.00 96.38 100 LEU A CA 1
ATOM 777 C C . LEU A 1 100 ? 5.267 5.588 1.014 1.00 96.38 100 LEU A C 1
ATOM 779 O O . LEU A 1 100 ? 6.084 4.895 0.409 1.00 96.38 100 LEU A O 1
ATOM 783 N N . ARG A 1 101 ? 5.151 6.901 0.776 1.00 94.75 101 ARG A N 1
ATOM 784 C CA . ARG A 1 101 ? 6.001 7.609 -0.196 1.00 94.75 101 ARG A CA 1
ATOM 785 C C . ARG A 1 101 ? 7.478 7.492 0.175 1.00 94.75 101 ARG A C 1
ATOM 787 O O . ARG A 1 101 ? 8.292 7.147 -0.683 1.00 94.75 101 ARG A O 1
ATOM 794 N N . ARG A 1 102 ? 7.816 7.691 1.453 1.00 93.94 102 ARG A N 1
ATOM 795 C CA . ARG A 1 102 ? 9.180 7.507 1.967 1.00 93.94 102 ARG A CA 1
ATOM 796 C C . ARG A 1 102 ? 9.679 6.077 1.751 1.00 93.94 102 ARG A C 1
ATOM 798 O O . ARG A 1 102 ? 10.785 5.912 1.241 1.00 93.94 102 ARG A O 1
ATOM 805 N N . TYR A 1 103 ? 8.857 5.069 2.045 1.00 93.56 103 TYR A N 1
ATOM 806 C CA . TYR A 1 103 ? 9.170 3.666 1.760 1.00 93.56 103 TYR A CA 1
ATOM 807 C C . TYR A 1 103 ? 9.502 3.464 0.278 1.00 93.56 103 TYR A C 1
ATOM 809 O O . TYR A 1 103 ? 10.573 2.957 -0.049 1.00 93.56 103 TYR A O 1
ATOM 817 N N . THR A 1 104 ? 8.632 3.918 -0.631 1.00 92.12 104 THR A N 1
ATOM 818 C CA . THR A 1 104 ? 8.828 3.724 -2.078 1.00 92.12 104 THR A CA 1
ATOM 819 C C . THR A 1 104 ? 10.045 4.465 -2.634 1.00 92.12 104 THR A C 1
ATOM 821 O O . THR A 1 104 ? 10.669 3.969 -3.566 1.00 92.12 104 THR A O 1
ATOM 824 N N . GLY A 1 105 ? 10.409 5.616 -2.057 1.00 89.69 105 GLY A N 1
ATOM 825 C CA . GLY A 1 105 ? 11.571 6.395 -2.489 1.00 89.69 105 GLY A CA 1
ATOM 826 C C . GLY A 1 105 ? 12.902 5.857 -1.958 1.00 89.69 105 GLY A C 1
ATOM 827 O O . GLY A 1 105 ? 13.891 5.836 -2.682 1.00 89.69 105 GLY A O 1
ATOM 828 N N . VAL A 1 106 ? 12.937 5.400 -0.702 1.00 87.44 106 VAL A N 1
ATOM 829 C CA . VAL A 1 106 ? 14.182 4.984 -0.032 1.00 87.44 106 VAL A CA 1
ATOM 830 C C . VAL A 1 106 ? 14.503 3.512 -0.277 1.00 87.44 106 VAL A C 1
ATOM 832 O O . VAL A 1 106 ? 15.671 3.149 -0.427 1.00 87.44 106 VAL A O 1
ATOM 835 N N . ARG A 1 107 ? 13.485 2.647 -0.338 1.00 90.50 107 ARG A N 1
ATOM 836 C CA . ARG A 1 107 ? 13.679 1.195 -0.424 1.00 90.50 107 ARG A CA 1
ATOM 837 C C . ARG A 1 107 ? 14.572 0.755 -1.589 1.00 90.50 107 ARG A C 1
ATOM 839 O O . ARG A 1 107 ? 15.453 -0.053 -1.316 1.00 90.50 107 ARG A O 1
ATOM 846 N N . PRO A 1 108 ? 14.405 1.221 -2.845 1.00 88.69 108 PRO A N 1
ATOM 847 C CA . PRO A 1 108 ? 15.245 0.752 -3.952 1.00 88.69 108 PRO A CA 1
ATOM 848 C C . PRO A 1 108 ? 16.733 1.031 -3.716 1.00 88.69 108 PRO A C 1
ATOM 850 O O . PRO A 1 108 ? 17.576 0.165 -3.947 1.00 88.69 108 PRO A O 1
ATOM 853 N N . TYR A 1 109 ? 17.041 2.214 -3.176 1.00 88.44 109 TYR A N 1
ATOM 854 C CA . TYR A 1 109 ? 18.403 2.593 -2.823 1.00 88.44 109 TYR A CA 1
ATOM 855 C C . TYR A 1 109 ? 18.950 1.685 -1.718 1.00 88.44 109 TYR A C 1
ATOM 857 O O . TYR A 1 109 ? 19.981 1.044 -1.891 1.00 88.44 109 TYR A O 1
ATOM 865 N N . VAL A 1 110 ? 18.228 1.556 -0.602 1.00 88.75 110 VAL A N 1
ATOM 866 C CA . VAL A 1 110 ? 18.721 0.798 0.558 1.00 88.75 110 VAL A CA 1
ATOM 867 C C . VAL A 1 110 ? 18.783 -0.706 0.290 1.00 88.75 110 VAL A C 1
ATOM 869 O O . VAL A 1 110 ? 19.699 -1.361 0.774 1.00 88.75 110 VAL A O 1
ATOM 872 N N . MET A 1 111 ? 17.890 -1.253 -0.537 1.00 90.50 111 MET A N 1
ATOM 873 C CA . MET A 1 111 ? 17.921 -2.662 -0.949 1.00 90.50 111 MET A CA 1
ATOM 874 C C . MET A 1 111 ? 19.216 -3.025 -1.691 1.00 90.50 111 MET A C 1
ATOM 876 O O . MET A 1 111 ? 19.657 -4.166 -1.616 1.00 90.50 111 MET A O 1
ATOM 880 N N . THR A 1 112 ? 19.840 -2.059 -2.371 1.00 90.81 112 THR A N 1
ATOM 881 C CA . THR A 1 112 ? 21.114 -2.268 -3.076 1.00 90.81 112 THR A CA 1
ATOM 882 C C . THR A 1 112 ? 22.281 -2.483 -2.109 1.00 90.81 112 THR A C 1
ATOM 884 O O . THR A 1 112 ? 23.162 -3.290 -2.384 1.00 90.81 112 THR A O 1
ATOM 887 N N . PHE A 1 113 ? 22.288 -1.784 -0.970 1.00 91.38 113 PHE A N 1
ATOM 888 C CA . PHE A 1 113 ? 23.422 -1.785 -0.035 1.00 91.38 113 PHE A CA 1
ATOM 889 C C . PHE A 1 113 ? 23.196 -2.659 1.202 1.00 91.38 113 PHE A C 1
ATOM 891 O O . PHE A 1 113 ? 24.138 -3.248 1.722 1.00 91.38 113 PHE A O 1
ATOM 898 N N . PHE A 1 114 ? 21.952 -2.750 1.675 1.00 92.88 114 PHE A N 1
ATOM 899 C CA . PHE A 1 114 ? 21.583 -3.406 2.932 1.00 92.88 114 PHE A CA 1
ATOM 900 C C . PHE A 1 114 ? 20.326 -4.287 2.768 1.00 92.88 114 PHE A C 1
ATOM 902 O O . PHE A 1 114 ? 19.328 -4.083 3.472 1.00 92.88 114 PHE A O 1
ATOM 909 N N . PRO A 1 115 ? 20.327 -5.271 1.846 1.00 93.44 115 PRO A N 1
ATOM 910 C CA . PRO A 1 115 ? 19.140 -6.072 1.530 1.00 93.44 115 PRO A CA 1
ATOM 911 C C . PRO A 1 115 ? 18.599 -6.853 2.735 1.00 93.44 115 PRO A C 1
ATOM 913 O O . PRO A 1 115 ? 17.386 -6.930 2.931 1.00 93.44 115 PRO A O 1
ATOM 916 N N . GLU A 1 116 ? 19.476 -7.392 3.584 1.00 94.19 116 GLU A N 1
ATOM 917 C CA . GLU A 1 116 ? 19.079 -8.155 4.775 1.00 94.19 116 GLU A CA 1
ATOM 918 C C . GLU A 1 116 ? 18.322 -7.289 5.786 1.00 94.19 116 GLU A C 1
ATOM 920 O O . GLU A 1 116 ? 17.269 -7.691 6.288 1.00 94.19 116 GLU A O 1
ATOM 925 N N . ARG A 1 117 ? 18.794 -6.056 6.009 1.00 92.88 117 ARG A N 1
ATOM 926 C CA . ARG A 1 117 ? 18.123 -5.082 6.878 1.00 92.88 117 ARG A CA 1
ATOM 927 C C . ARG A 1 117 ? 16.743 -4.720 6.341 1.00 92.88 117 ARG A C 1
ATOM 929 O O . ARG A 1 117 ? 15.783 -4.681 7.107 1.00 92.88 117 ARG A O 1
ATOM 936 N N . VAL A 1 118 ? 16.622 -4.499 5.029 1.00 93.56 118 VAL A N 1
ATOM 937 C CA . VAL A 1 118 ? 15.322 -4.234 4.392 1.00 93.56 118 VAL A CA 1
ATOM 938 C C . VAL A 1 118 ? 14.365 -5.398 4.636 1.00 93.56 118 VAL A C 1
ATOM 940 O O . VAL A 1 118 ? 13.253 -5.170 5.107 1.00 93.56 118 VAL A O 1
ATOM 943 N N . MET A 1 119 ? 14.793 -6.640 4.389 1.00 93.69 119 MET A N 1
ATOM 944 C CA . MET A 1 119 ? 13.948 -7.821 4.598 1.00 93.69 119 MET A CA 1
ATOM 945 C C . MET A 1 119 ? 13.518 -7.983 6.062 1.00 93.69 119 MET A C 1
ATOM 947 O O . MET A 1 119 ? 12.344 -8.252 6.328 1.00 93.69 119 MET A O 1
ATOM 951 N N . ALA A 1 120 ? 14.433 -7.778 7.013 1.00 95.06 120 ALA A N 1
ATOM 952 C CA . ALA A 1 120 ? 14.123 -7.835 8.440 1.00 95.06 120 ALA A CA 1
ATOM 953 C C . ALA A 1 120 ? 13.094 -6.764 8.838 1.00 95.06 120 ALA A C 1
ATOM 955 O O . ALA A 1 120 ? 12.099 -7.073 9.500 1.00 95.06 120 ALA A O 1
ATOM 956 N N . CYS A 1 121 ? 13.279 -5.522 8.384 1.00 95.62 121 CYS A N 1
ATOM 957 C CA . CYS A 1 121 ? 12.350 -4.430 8.661 1.00 95.62 121 CYS A CA 1
ATOM 958 C C . CYS A 1 121 ? 10.981 -4.635 8.000 1.00 95.62 121 CYS A C 1
ATOM 960 O O . CYS A 1 121 ? 9.960 -4.363 8.631 1.00 95.62 121 CYS A O 1
ATOM 962 N N . GLU A 1 122 ? 10.926 -5.151 6.767 1.00 94.94 122 GLU A N 1
ATOM 963 C CA . GLU A 1 122 ? 9.663 -5.516 6.109 1.00 94.94 122 GLU A CA 1
ATOM 964 C C . GLU A 1 122 ? 8.916 -6.584 6.908 1.00 94.94 122 GLU A C 1
ATOM 966 O O . GL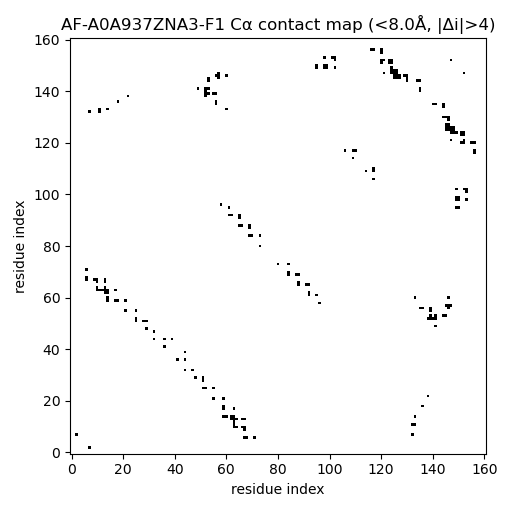U A 1 122 ? 7.714 -6.459 7.147 1.00 94.94 122 GLU A O 1
ATOM 971 N N . GLN A 1 123 ? 9.625 -7.610 7.379 1.00 95.38 123 GLN A N 1
ATOM 972 C CA . GLN A 1 123 ? 9.018 -8.678 8.164 1.00 95.38 123 GLN A CA 1
ATOM 973 C C . GLN A 1 123 ? 8.465 -8.161 9.498 1.00 95.38 123 GLN A C 1
ATOM 975 O O . GLN A 1 123 ? 7.361 -8.539 9.889 1.00 95.38 123 GLN A O 1
ATOM 980 N N . GLN A 1 124 ? 9.186 -7.264 10.175 1.00 95.38 124 GLN A N 1
ATOM 981 C CA . GLN A 1 124 ? 8.715 -6.641 11.415 1.00 95.38 124 GLN A CA 1
ATOM 982 C C . GLN A 1 124 ? 7.520 -5.705 11.193 1.00 95.38 124 GLN A C 1
ATOM 984 O O . GLN A 1 124 ? 6.659 -5.587 12.069 1.00 95.38 124 GLN A O 1
ATOM 989 N N . ALA A 1 125 ? 7.469 -5.020 10.051 1.00 96.62 125 ALA A N 1
ATOM 990 C CA . ALA A 1 125 ? 6.405 -4.087 9.691 1.00 96.62 125 ALA A CA 1
ATOM 991 C C . ALA A 1 125 ? 5.141 -4.766 9.143 1.00 96.62 125 ALA A C 1
ATOM 993 O O . ALA A 1 125 ? 4.130 -4.095 8.938 1.00 96.62 125 ALA A O 1
ATOM 994 N N . ARG A 1 126 ? 5.181 -6.077 8.888 1.00 96.25 126 ARG A N 1
ATOM 995 C CA . ARG A 1 126 ? 4.092 -6.815 8.245 1.00 96.25 126 ARG A CA 1
ATOM 996 C C . ARG A 1 126 ? 2.842 -6.909 9.115 1.00 96.25 126 ARG A C 1
ATOM 998 O O . ARG A 1 126 ? 2.886 -7.353 10.261 1.00 96.25 126 ARG A O 1
ATOM 1005 N N . LEU A 1 127 ? 1.704 -6.555 8.528 1.00 95.75 127 LEU A N 1
ATOM 1006 C CA . LEU A 1 127 ? 0.396 -6.521 9.176 1.00 95.75 127 LEU A CA 1
ATOM 1007 C C . LEU A 1 127 ? -0.425 -7.764 8.812 1.00 95.75 127 LEU A C 1
ATOM 1009 O O . LEU A 1 127 ? -1.459 -7.674 8.155 1.00 95.75 127 LEU A O 1
ATOM 1013 N N . GLN A 1 128 ? 0.031 -8.937 9.257 1.00 93.94 128 GLN A N 1
ATOM 1014 C CA . GLN A 1 128 ? -0.539 -10.238 8.864 1.00 93.94 128 GLN A CA 1
ATOM 1015 C C . GLN A 1 128 ? -2.039 -10.382 9.170 1.00 93.94 128 GLN A C 1
ATOM 1017 O O . GLN A 1 128 ? -2.784 -10.918 8.354 1.00 93.94 128 GLN A O 1
ATOM 1022 N N . SER A 1 129 ? -2.511 -9.871 10.311 1.00 91.19 129 SER A N 1
ATOM 1023 C CA . SER A 1 129 ? -3.944 -9.894 10.643 1.00 91.19 129 SER A CA 1
ATOM 1024 C C . SER A 1 129 ? -4.777 -9.080 9.648 1.00 91.19 129 SER A C 1
ATOM 1026 O O . SER A 1 129 ? -5.861 -9.499 9.249 1.00 91.19 129 SER A O 1
ATOM 1028 N N . ARG A 1 130 ? -4.240 -7.949 9.175 1.00 93.38 130 ARG A N 1
ATOM 1029 C CA . ARG A 1 130 ? -4.893 -7.106 8.166 1.00 93.38 130 ARG A CA 1
ATOM 1030 C C . ARG A 1 130 ? -4.887 -7.765 6.788 1.00 93.38 130 ARG A C 1
ATOM 1032 O O . ARG A 1 130 ? -5.852 -7.623 6.049 1.00 93.38 130 ARG A O 1
ATOM 1039 N N . GLU A 1 131 ? -3.838 -8.518 6.456 1.00 93.56 131 GLU A N 1
ATOM 1040 C CA . GLU A 1 131 ? -3.759 -9.304 5.211 1.00 93.56 131 GLU A CA 1
ATOM 1041 C C . GLU A 1 131 ? -4.807 -10.428 5.168 1.00 93.56 131 GLU A C 1
ATOM 1043 O O . GLU A 1 131 ? -5.358 -10.725 4.108 1.00 93.56 131 GLU A O 1
ATOM 1048 N N . ALA A 1 132 ? -5.101 -11.049 6.316 1.00 91.88 132 ALA A N 1
ATOM 1049 C CA . ALA A 1 132 ? -6.162 -12.049 6.425 1.00 91.88 132 ALA A CA 1
ATOM 1050 C C . ALA A 1 132 ? -7.558 -11.426 6.254 1.00 91.88 132 ALA A C 1
ATOM 1052 O O . ALA A 1 132 ? -8.448 -12.053 5.675 1.00 91.88 132 ALA A O 1
ATOM 1053 N N . LEU A 1 133 ? -7.735 -10.189 6.728 1.00 94.56 133 LEU A N 1
ATOM 1054 C CA . LEU A 1 133 ? -8.992 -9.450 6.641 1.00 94.56 133 LEU A CA 1
ATOM 1055 C C . LEU A 1 133 ? -9.265 -8.907 5.231 1.00 94.56 133 LEU A C 1
ATOM 1057 O O . LEU A 1 133 ? -10.383 -9.029 4.723 1.00 94.56 133 LEU A O 1
ATOM 1061 N N . LEU A 1 134 ? -8.250 -8.297 4.617 1.00 95.25 134 LEU A N 1
ATOM 1062 C CA . LEU A 1 134 ? -8.348 -7.549 3.368 1.00 95.25 134 LEU A CA 1
ATOM 1063 C C . LEU A 1 134 ? -7.538 -8.234 2.275 1.00 95.25 134 LEU A C 1
ATOM 1065 O O . LEU A 1 134 ? -6.332 -8.025 2.156 1.00 95.25 134 LEU A O 1
ATOM 1069 N N . ARG A 1 135 ? -8.201 -9.029 1.438 1.00 95.00 135 ARG A N 1
ATOM 1070 C CA . ARG A 1 135 ? -7.574 -9.556 0.220 1.00 95.00 135 ARG A CA 1
ATOM 1071 C C . ARG A 1 135 ? -7.441 -8.441 -0.827 1.00 95.00 135 ARG A C 1
ATOM 1073 O O . ARG A 1 135 ? -8.318 -7.581 -0.877 1.00 95.00 135 ARG A O 1
ATOM 1080 N N . PRO A 1 136 ? -6.381 -8.439 -1.657 1.00 96.44 136 PRO A N 1
ATOM 1081 C CA . PRO A 1 136 ? -6.308 -7.526 -2.792 1.00 96.44 136 PRO A CA 1
ATOM 1082 C C . PRO A 1 136 ? -7.513 -7.705 -3.713 1.00 96.44 136 PRO A C 1
ATOM 1084 O O . PRO A 1 136 ? -7.986 -8.826 -3.892 1.00 96.44 136 PRO A O 1
ATOM 1087 N N . TYR A 1 137 ? -7.958 -6.619 -4.343 1.00 97.00 137 TYR A N 1
ATOM 1088 C CA . TYR A 1 137 ? -8.897 -6.708 -5.461 1.00 97.00 137 TYR A CA 1
ATOM 1089 C C . TYR A 1 137 ? -8.302 -7.528 -6.607 1.00 97.00 137 TYR A C 1
ATOM 1091 O O . TYR A 1 137 ? -7.084 -7.534 -6.795 1.00 97.00 137 TYR A O 1
ATOM 1099 N N . ASP A 1 138 ? -9.154 -8.124 -7.438 1.00 96.50 138 ASP A N 1
ATOM 1100 C CA . ASP A 1 138 ? -8.725 -9.000 -8.536 1.00 96.50 138 ASP A CA 1
ATOM 1101 C C . ASP A 1 138 ? -7.720 -8.327 -9.486 1.00 96.50 138 ASP A C 1
ATOM 1103 O O . ASP A 1 138 ? -6.718 -8.920 -9.882 1.00 96.50 138 ASP A O 1
ATOM 1107 N N . PHE A 1 139 ? -7.921 -7.041 -9.800 1.00 95.31 139 PHE A N 1
ATOM 1108 C CA . PHE A 1 139 ? -7.010 -6.276 -10.666 1.00 95.31 139 PHE A CA 1
ATOM 1109 C C . PHE A 1 139 ? -5.665 -5.929 -10.000 1.00 95.31 139 PHE A C 1
ATOM 1111 O O . PHE A 1 139 ? -4.715 -5.536 -10.678 1.00 95.31 139 PHE A O 1
ATOM 1118 N N . LEU A 1 140 ? -5.571 -6.101 -8.680 1.00 96.25 140 LEU A N 1
ATOM 1119 C CA . LEU A 1 140 ? -4.366 -5.934 -7.871 1.00 96.25 140 LEU A CA 1
ATOM 1120 C C . LEU A 1 140 ? -3.781 -7.277 -7.413 1.00 96.25 140 LEU A C 1
ATOM 1122 O O . LEU A 1 140 ? -2.955 -7.290 -6.501 1.00 96.25 140 LEU A O 1
ATOM 1126 N N . ALA A 1 141 ? -4.187 -8.397 -8.020 1.00 93.44 141 ALA A N 1
ATOM 1127 C CA . ALA A 1 141 ? -3.684 -9.715 -7.655 1.00 93.44 141 ALA A CA 1
ATOM 1128 C C . ALA A 1 141 ? -2.147 -9.774 -7.729 1.00 93.44 141 ALA A C 1
ATOM 1130 O O . ALA A 1 141 ? -1.529 -9.397 -8.736 1.00 93.44 141 ALA A O 1
ATOM 1131 N N . LEU A 1 142 ? -1.561 -10.244 -6.628 1.00 89.31 142 LEU A N 1
ATOM 1132 C CA . LEU A 1 142 ? -0.132 -10.409 -6.379 1.00 89.31 142 LEU A CA 1
ATOM 1133 C C . LEU A 1 142 ? 0.094 -11.821 -5.837 1.00 89.31 142 LEU A C 1
ATOM 1135 O O . LEU A 1 142 ? -0.687 -12.275 -5.003 1.00 89.31 142 LEU A O 1
ATOM 1139 N N . ASP A 1 143 ? 1.199 -12.465 -6.212 1.00 86.50 143 ASP A N 1
ATOM 1140 C CA . ASP A 1 143 ? 1.553 -13.796 -5.688 1.00 86.50 143 ASP A CA 1
ATOM 1141 C C . ASP A 1 143 ? 1.797 -13.780 -4.176 1.00 86.50 143 ASP A C 1
ATOM 1143 O O . ASP A 1 143 ? 1.535 -14.742 -3.455 1.00 86.50 143 ASP A O 1
ATOM 1147 N N . ARG A 1 144 ? 2.337 -12.662 -3.680 1.00 86.50 144 ARG A N 1
ATOM 1148 C CA . ARG A 1 144 ? 2.659 -12.446 -2.268 1.00 86.50 144 ARG A CA 1
ATOM 1149 C C . ARG A 1 144 ? 2.121 -11.085 -1.830 1.00 86.50 144 ARG A C 1
ATOM 1151 O O . ARG A 1 144 ? 2.908 -10.144 -1.709 1.00 86.50 144 ARG A O 1
ATOM 1158 N N . PRO A 1 145 ? 0.802 -10.951 -1.613 1.00 89.94 145 PRO A N 1
ATOM 1159 C CA . PRO A 1 145 ? 0.231 -9.696 -1.157 1.00 89.94 145 PRO A CA 1
ATOM 1160 C C . PRO A 1 145 ? 0.690 -9.424 0.272 1.00 89.94 145 PRO A C 1
ATOM 1162 O O . PRO A 1 145 ? 0.712 -10.326 1.112 1.00 89.94 145 PRO A O 1
ATOM 1165 N N . ARG A 1 146 ? 1.101 -8.184 0.532 1.00 94.62 146 ARG A N 1
ATOM 1166 C CA . ARG A 1 146 ? 1.595 -7.763 1.842 1.00 94.62 146 ARG A CA 1
ATOM 1167 C C . ARG A 1 146 ? 1.067 -6.389 2.196 1.00 94.62 146 ARG A C 1
ATOM 1169 O O . ARG A 1 146 ? 1.066 -5.493 1.348 1.00 94.62 146 ARG A O 1
ATOM 1176 N N . LEU A 1 147 ? 0.671 -6.243 3.454 1.00 96.94 147 LEU A N 1
ATOM 1177 C CA . LEU A 1 147 ? 0.348 -4.959 4.059 1.00 96.94 147 LEU A CA 1
ATOM 1178 C C . LEU A 1 147 ? 1.427 -4.608 5.074 1.00 96.94 147 LEU A C 1
ATOM 1180 O O . LEU A 1 147 ? 1.822 -5.453 5.882 1.00 96.94 147 LEU A O 1
ATOM 1184 N N . TYR A 1 148 ? 1.881 -3.360 5.051 1.00 96.62 148 TYR A N 1
ATOM 1185 C CA . TYR A 1 148 ? 2.909 -2.886 5.971 1.00 96.62 148 TYR A CA 1
ATOM 1186 C C . TYR A 1 148 ? 2.443 -1.691 6.795 1.00 96.62 148 TYR A C 1
ATOM 1188 O O . TYR A 1 148 ? 1.717 -0.819 6.322 1.00 96.62 148 TYR A O 1
ATOM 1196 N N . ASP A 1 149 ? 2.937 -1.630 8.027 1.00 97.00 149 ASP A N 1
ATOM 1197 C CA . ASP A 1 149 ? 3.066 -0.386 8.775 1.00 97.00 149 ASP A CA 1
ATOM 1198 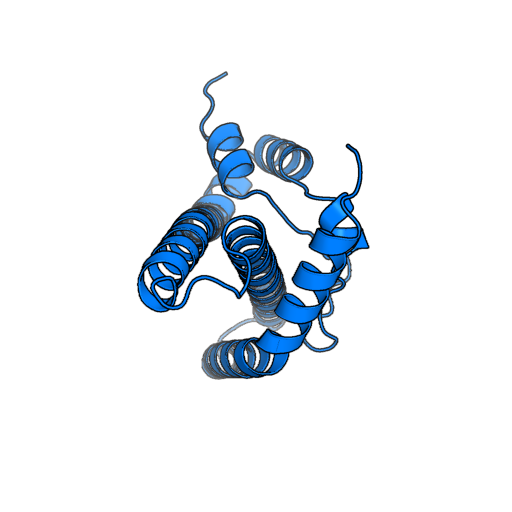C C . ASP A 1 149 ? 4.337 0.320 8.286 1.00 97.00 149 ASP A C 1
ATOM 1200 O O . ASP A 1 149 ? 5.456 0.019 8.717 1.00 97.00 149 ASP A O 1
ATOM 1204 N N . PHE A 1 150 ? 4.170 1.240 7.335 1.00 96.81 150 PHE A N 1
ATOM 1205 C CA . PHE A 1 150 ? 5.295 1.945 6.720 1.00 96.81 150 PHE A CA 1
ATOM 1206 C C . PHE A 1 150 ? 6.061 2.814 7.717 1.00 96.81 150 PHE A C 1
ATOM 1208 O O . PHE A 1 150 ? 7.278 2.938 7.596 1.00 96.81 150 PHE A O 1
ATOM 1215 N N . ALA A 1 151 ? 5.391 3.345 8.743 1.00 95.50 151 ALA A N 1
ATOM 1216 C CA . ALA A 1 151 ? 6.053 4.106 9.794 1.00 95.50 151 ALA A CA 1
ATOM 1217 C C . ALA A 1 151 ? 6.981 3.198 10.617 1.00 95.50 151 ALA A C 1
ATOM 1219 O O . ALA A 1 151 ? 8.125 3.557 10.906 1.00 95.50 151 ALA A O 1
ATOM 1220 N N . LYS A 1 152 ? 6.515 1.992 10.969 1.00 96.06 152 LYS A N 1
ATOM 1221 C CA . LYS A 1 152 ? 7.335 0.979 11.650 1.00 96.06 152 LYS A CA 1
ATOM 1222 C C . LYS A 1 152 ? 8.506 0.529 10.783 1.00 96.06 152 LYS A C 1
ATOM 1224 O O . LYS A 1 152 ? 9.621 0.442 11.297 1.00 96.06 152 LYS A O 1
ATOM 1229 N N . PHE A 1 153 ? 8.281 0.309 9.487 1.00 95.56 153 PHE A N 1
ATOM 1230 C CA . PHE A 1 153 ? 9.358 -0.002 8.548 1.00 95.56 153 PHE A CA 1
ATOM 1231 C C . PHE A 1 153 ? 10.412 1.112 8.511 1.00 95.56 153 PHE A C 1
ATOM 1233 O O . PHE A 1 153 ? 11.594 0.846 8.721 1.00 95.56 153 PHE A O 1
ATOM 1240 N N . ASN A 1 154 ? 9.993 2.361 8.284 1.00 94.00 154 ASN A N 1
ATOM 1241 C CA . ASN A 1 154 ? 10.909 3.490 8.139 1.00 94.00 154 ASN A CA 1
ATOM 1242 C C . ASN A 1 154 ? 11.700 3.738 9.431 1.00 94.00 154 ASN A C 1
ATOM 1244 O O . ASN A 1 154 ? 12.894 4.018 9.365 1.00 94.00 154 ASN A O 1
ATOM 1248 N N . ARG A 1 155 ? 11.080 3.574 10.609 1.00 94.44 155 ARG A N 1
ATOM 1249 C CA . ARG A 1 155 ? 11.795 3.629 11.897 1.00 94.44 155 ARG A CA 1
ATOM 1250 C C . ARG A 1 155 ? 12.829 2.515 12.039 1.00 94.44 155 ARG A C 1
ATOM 1252 O O . ARG A 1 155 ? 13.947 2.803 12.444 1.00 94.44 155 ARG A O 1
ATOM 1259 N N . CYS A 1 156 ? 12.476 1.279 11.685 1.00 94.75 156 CYS A N 1
ATOM 1260 C CA . CYS A 1 156 ? 13.409 0.151 11.713 1.00 94.75 156 CYS A CA 1
ATOM 1261 C C . CYS A 1 156 ? 14.620 0.402 10.805 1.00 94.75 156 CYS A C 1
ATOM 1263 O O . CYS A 1 156 ? 15.757 0.193 11.212 1.00 94.75 156 CYS A O 1
ATOM 1265 N N . LEU A 1 157 ? 14.385 0.925 9.599 1.00 90.50 157 LEU A N 1
ATOM 1266 C CA . LEU A 1 157 ? 15.448 1.178 8.629 1.00 90.50 157 LEU A CA 1
ATOM 1267 C C . LEU A 1 157 ? 16.440 2.253 9.097 1.00 90.50 157 LEU A C 1
ATOM 1269 O O . LEU A 1 157 ? 17.636 2.150 8.823 1.00 90.50 157 LEU A O 1
ATOM 1273 N N . MET A 1 158 ? 15.926 3.276 9.784 1.00 86.69 158 MET A N 1
ATOM 1274 C CA . MET A 1 158 ? 16.683 4.434 10.269 1.00 86.69 158 MET A CA 1
ATOM 1275 C C . MET A 1 158 ? 17.327 4.217 11.642 1.00 86.69 158 MET A C 1
ATOM 1277 O O . MET A 1 158 ? 18.087 5.077 12.080 1.00 86.69 158 MET A O 1
ATOM 1281 N N . ALA A 1 159 ? 17.020 3.121 12.340 1.00 82.69 159 ALA A N 1
ATOM 1282 C CA . ALA A 1 159 ? 17.683 2.806 13.596 1.00 82.69 159 ALA A CA 1
ATOM 1283 C C . ALA A 1 159 ? 19.175 2.565 13.322 1.00 82.69 159 ALA A C 1
ATOM 1285 O O . ALA A 1 159 ? 19.531 1.730 12.491 1.00 82.69 159 ALA A O 1
ATOM 1286 N N . SER A 1 160 ? 20.057 3.315 13.971 1.00 59.53 160 SER A N 1
ATOM 1287 C CA . SER A 1 160 ? 21.483 2.989 14.002 1.00 59.53 160 SER A CA 1
ATOM 1288 C C . SER A 1 160 ? 21.657 1.792 14.934 1.00 59.53 160 SER A C 1
ATOM 1290 O O . SER A 1 160 ? 21.138 1.831 16.050 1.00 59.53 160 SER A O 1
ATOM 1292 N N . GLU A 1 161 ? 22.308 0.729 14.465 1.00 53.59 161 GLU A N 1
ATOM 1293 C CA . GLU A 1 161 ? 22.889 -0.267 15.379 1.00 53.59 161 GLU A CA 1
ATOM 1294 C C . GLU A 1 161 ? 24.156 0.304 16.017 1.00 53.59 161 GLU A C 1
ATOM 1296 O O . GLU A 1 161 ? 24.867 1.062 15.312 1.00 53.59 161 GLU A O 1
#

Radius of gyration: 17.33 Å; Cα contacts (8 Å, |Δi|>4): 124; chains: 1; bounding box: 49×33×47 Å

Solvent-accessible surface area (backbone atoms only — not comparable to full-atom values): 9016 Å² total; per-residue (Å²): 127,87,78,53,69,72,52,54,53,40,23,51,52,43,33,65,70,43,47,68,60,52,50,52,53,48,51,54,53,49,55,55,51,56,72,49,46,89,81,48,60,70,69,58,55,52,52,50,50,53,50,52,27,49,52,53,47,41,53,44,51,49,46,9,49,32,50,29,53,43,48,68,80,50,60,96,84,52,92,78,44,68,62,58,44,48,49,55,31,48,54,46,40,53,54,52,50,50,30,44,49,50,48,68,66,46,45,67,62,44,46,74,80,41,45,66,59,48,53,53,24,49,62,72,17,45,36,62,72,54,44,73,73,52,70,63,54,79,95,37,68,57,100,76,77,72,36,68,42,38,60,57,24,52,51,52,69,68,54,79,130

Foldseek 3Di:
DDDPVQLLVQLLVQLVVCVVVLVVVLVVVLVVLVVCVVPDDPVVSVVVNLVSLQLSQQLSSQLSNQLSVLCVVDPPPDPVCPVVSVVSSCVSSVVQVVLVVVCVVCVVVCCVPPVVLLVVLQVVFWPVVSCVSDPRDPSSDDPDHTHGSSVSSVVSSPDDD

Nearest PDB structures (foldseek):
  5gpn-assembly1_Ag  TM=4.713E-01  e=4.817E+00  Sus scrofa
  5gup-assembly1_V  TM=4.713E-01  e=5.349E+00  Sus scrofa